Protein AF-A0A0R3PB22-F1 (afdb_monomer_lite)

Sequence (127 aa):
MRIGSSAIPMNHDGHVIKPVSGMDPSSFTEWHSPLLSGYISSPSPTMAAGSRSSMSGCGGGEDESTRKRQVRLLKNREAAKECRRKKKEYVKCLESRVAVLENQNKALIEELKTLKELYCRKEKTDT

Organism: Angiostrongylus costaricensis (NCBI:txid334426)

InterPro domains:
  IPR001630 cAMP response element binding (CREB) protein [PTHR45879] (28-124)
  IPR004827 Basic-leucine zipper domain [PF00170] (65-120)
  IPR004827 Basic-leucine zipper domain [PS00036] (72-86)
  IPR004827 Basic-leucine zipper domain [PS50217] (66-117)
  IPR004827 Basic-leucine zipper domain [SM00338] (62-126)
  IPR046347 Basic-leucine zipper domain superfamily [SSF57959] (68-119)

Structure (mmCIF, N/CA/C/O backbone):
data_AF-A0A0R3PB22-F1
#
_entry.id   AF-A0A0R3PB22-F1
#
loop_
_atom_site.group_PDB
_atom_site.id
_atom_site.type_symbol
_atom_site.label_atom_id
_atom_site.label_alt_id
_atom_site.label_comp_id
_atom_site.label_asym_id
_atom_site.label_entity_id
_atom_site.label_seq_id
_atom_site.pdbx_PDB_ins_code
_atom_site.Cartn_x
_atom_site.Cartn_y
_atom_site.Cartn_z
_atom_site.occupancy
_atom_site.B_iso_or_equiv
_atom_site.auth_seq_id
_atom_site.auth_comp_id
_atom_site.auth_asym_id
_atom_site.auth_atom_id
_atom_site.pdbx_PDB_model_num
ATOM 1 N N . MET A 1 1 ? -28.600 39.632 -33.192 1.00 44.22 1 MET A N 1
ATOM 2 C CA . MET A 1 1 ? -29.032 39.102 -31.880 1.00 44.22 1 MET A CA 1
ATOM 3 C C . MET A 1 1 ? -29.715 37.754 -32.075 1.00 44.22 1 MET A C 1
ATOM 5 O O . MET A 1 1 ? -30.851 37.728 -32.524 1.00 44.22 1 MET A O 1
ATOM 9 N N . ARG A 1 2 ? -29.031 36.646 -31.771 1.00 38.66 2 ARG A N 1
ATOM 10 C CA . ARG A 1 2 ? -29.657 35.389 -31.334 1.00 38.66 2 ARG A CA 1
ATOM 11 C C . ARG A 1 2 ? -28.733 34.780 -30.289 1.00 38.66 2 ARG A C 1
ATOM 13 O O . ARG A 1 2 ? -27.546 34.602 -30.535 1.00 38.66 2 ARG A O 1
ATOM 20 N N . ILE A 1 3 ? -29.288 34.617 -29.100 1.00 45.16 3 ILE A N 1
ATOM 21 C CA . ILE A 1 3 ? -28.619 34.228 -27.866 1.00 45.16 3 ILE A CA 1
ATOM 22 C C . ILE A 1 3 ? -28.460 32.708 -27.943 1.00 45.16 3 ILE A C 1
ATOM 24 O O . ILE A 1 3 ? -29.455 32.003 -28.098 1.00 45.16 3 ILE A O 1
ATOM 28 N N . GLY A 1 4 ? -27.222 32.214 -27.931 1.00 45.78 4 GLY A N 1
ATOM 29 C CA . GLY A 1 4 ? -26.950 30.779 -27.907 1.00 45.78 4 GLY A CA 1
ATOM 30 C C . GLY A 1 4 ? -27.434 30.185 -26.587 1.00 45.78 4 GLY A C 1
ATOM 31 O O . GLY A 1 4 ? -27.028 30.636 -25.519 1.00 45.78 4 GLY A O 1
ATOM 32 N N . SER A 1 5 ? -28.331 29.205 -26.660 1.00 46.69 5 SER A N 1
ATOM 33 C CA . SER A 1 5 ? -28.815 28.447 -25.509 1.00 46.69 5 SER A CA 1
ATOM 34 C C . SER A 1 5 ? -27.647 27.724 -24.830 1.00 46.69 5 SER A C 1
ATOM 36 O O . SER A 1 5 ? -27.030 26.841 -25.422 1.00 46.69 5 SER A O 1
ATOM 38 N N . SER A 1 6 ? -27.334 28.108 -23.591 1.00 54.44 6 SER A N 1
ATOM 39 C CA . SER A 1 6 ? -26.336 27.436 -22.757 1.00 54.44 6 SER A CA 1
ATOM 40 C C . SER A 1 6 ? -26.935 26.134 -22.221 1.00 54.44 6 SER A C 1
ATOM 42 O O . SER A 1 6 ? -27.808 26.162 -21.353 1.00 54.44 6 SER A O 1
ATOM 44 N N . ALA A 1 7 ? -26.530 24.994 -22.781 1.00 58.97 7 ALA A N 1
ATOM 45 C CA . ALA A 1 7 ? -26.920 23.686 -22.267 1.00 58.97 7 ALA A CA 1
ATOM 46 C C . ALA A 1 7 ? -26.150 23.407 -20.967 1.00 58.97 7 ALA A C 1
ATOM 48 O O . ALA A 1 7 ? -24.9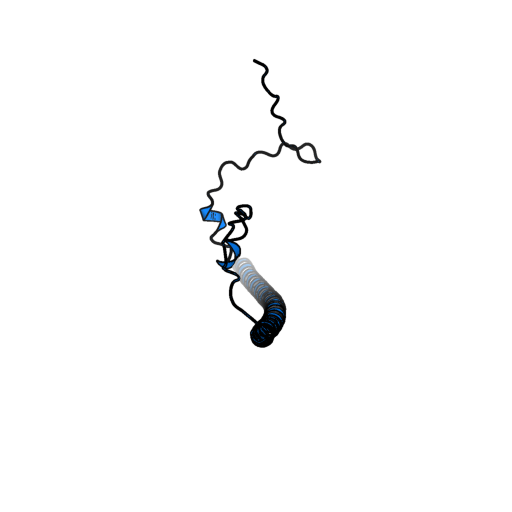21 23.330 -20.966 1.00 58.97 7 ALA A O 1
ATOM 49 N N . ILE A 1 8 ? -26.873 23.283 -19.854 1.00 62.16 8 ILE A N 1
ATOM 50 C CA . ILE A 1 8 ? -26.299 22.949 -18.547 1.00 62.16 8 ILE A CA 1
ATOM 51 C C . ILE A 1 8 ? -25.858 21.475 -18.584 1.00 62.16 8 ILE A C 1
ATOM 53 O O . ILE A 1 8 ? -26.682 20.623 -18.918 1.00 62.16 8 ILE A O 1
ATOM 57 N N . PRO A 1 9 ? -24.599 21.137 -18.253 1.00 58.31 9 PRO A N 1
ATOM 58 C CA . PRO A 1 9 ? -24.155 19.747 -18.231 1.00 58.31 9 PRO A CA 1
ATOM 59 C C . PRO A 1 9 ? -24.877 18.967 -17.117 1.00 58.31 9 PRO A C 1
ATOM 61 O O . PRO A 1 9 ? -24.862 19.359 -15.946 1.00 58.31 9 PRO A O 1
ATOM 64 N N . MET A 1 10 ? -25.524 17.861 -17.489 1.00 64.44 10 MET A N 1
ATOM 65 C CA . MET A 1 10 ? -26.279 16.977 -16.591 1.00 64.44 10 MET A CA 1
ATOM 66 C C . MET A 1 10 ? -25.625 15.593 -16.543 1.00 64.44 10 MET A C 1
ATOM 68 O O . MET A 1 10 ? -25.132 15.102 -17.559 1.00 64.44 10 MET A O 1
ATOM 72 N N . ASN A 1 11 ? -25.627 14.959 -15.370 1.00 63.12 11 ASN A N 1
ATOM 73 C CA . ASN A 1 11 ? -25.238 13.554 -15.237 1.00 63.12 11 ASN A CA 1
ATOM 74 C C . ASN A 1 11 ? -26.310 12.625 -15.830 1.00 63.12 11 ASN A C 1
ATOM 76 O O . ASN A 1 11 ? -27.453 13.025 -16.043 1.00 63.12 11 ASN A O 1
ATOM 80 N N . HIS A 1 12 ? -25.938 11.364 -16.044 1.00 65.50 12 HIS A N 1
ATOM 81 C CA . HIS A 1 12 ? -26.798 10.296 -16.570 1.00 65.50 12 HIS A CA 1
ATOM 82 C C . HIS A 1 12 ? -28.088 10.090 -15.755 1.00 65.50 12 HIS A C 1
ATOM 84 O O . HIS A 1 12 ? -29.112 9.744 -16.332 1.00 65.50 12 HIS A O 1
ATOM 90 N N . ASP A 1 13 ? -28.072 10.419 -14.461 1.00 64.88 13 ASP A N 1
ATOM 91 C CA . ASP A 1 13 ? -29.243 10.359 -13.572 1.00 64.88 13 ASP A CA 1
ATOM 92 C C . ASP A 1 13 ? -30.063 11.667 -13.532 1.00 64.88 13 ASP A C 1
ATOM 94 O O . ASP A 1 13 ? -30.867 11.890 -12.628 1.00 64.88 13 ASP A O 1
ATOM 98 N N . GLY A 1 14 ? -29.840 12.589 -14.476 1.00 58.66 14 GLY A N 1
ATOM 99 C CA . GLY A 1 14 ? -30.599 13.839 -14.589 1.00 58.66 14 GLY A CA 1
ATOM 100 C C . GLY A 1 14 ? -30.250 14.906 -13.544 1.00 58.66 14 GLY A C 1
ATOM 101 O O . GLY A 1 14 ? -30.937 15.921 -13.443 1.00 58.66 14 GLY A O 1
ATOM 102 N N . HIS A 1 15 ? -29.179 14.718 -12.767 1.00 51.56 15 HIS A N 1
ATOM 103 C CA . HIS A 1 15 ? -28.732 15.705 -11.784 1.00 51.56 15 HIS A CA 1
ATOM 104 C C . HIS A 1 15 ? -27.855 16.789 -12.430 1.00 51.56 15 HIS A C 1
ATOM 106 O O . HIS A 1 15 ? -26.880 16.484 -13.124 1.00 51.56 15 HIS A O 1
ATOM 112 N N . VAL A 1 16 ? -28.189 18.059 -12.175 1.00 55.12 16 VAL A N 1
ATOM 113 C CA . VAL A 1 16 ? -27.421 19.227 -12.635 1.00 55.12 16 VAL A CA 1
ATOM 114 C C . VAL A 1 16 ? -26.060 19.250 -11.944 1.00 55.12 16 VAL A C 1
ATOM 116 O O . VAL A 1 16 ? -25.980 19.359 -10.717 1.00 55.12 16 VAL A O 1
ATOM 119 N N . ILE A 1 17 ? -24.983 19.185 -12.728 1.00 58.50 17 ILE A N 1
ATOM 120 C CA . ILE A 1 17 ? -23.623 19.300 -12.203 1.00 58.50 17 ILE A CA 1
ATOM 121 C C . ILE A 1 17 ? -23.356 20.781 -11.944 1.00 58.50 17 ILE A C 1
ATOM 123 O O . ILE A 1 17 ? -23.146 21.560 -12.874 1.00 58.50 17 ILE A O 1
ATOM 127 N N . LYS A 1 18 ? -23.382 21.196 -10.674 1.00 55.59 18 LYS A N 1
ATOM 128 C CA . LYS A 1 18 ? -22.944 22.546 -10.305 1.00 55.59 18 LYS A CA 1
ATOM 129 C C . LYS A 1 18 ? -21.437 22.660 -10.577 1.00 55.59 18 LYS A C 1
ATOM 131 O O . LYS A 1 18 ? -20.693 21.794 -10.111 1.00 55.59 18 LYS A O 1
ATOM 136 N N . PRO A 1 19 ? -20.961 23.696 -11.292 1.00 54.25 19 PRO A N 1
ATOM 137 C CA . PRO A 1 19 ? -19.532 23.949 -11.386 1.00 54.25 19 PRO A CA 1
ATOM 138 C C . PRO A 1 19 ? -19.009 24.219 -9.974 1.00 54.25 19 PRO A C 1
ATOM 140 O O . PRO A 1 19 ? -19.575 25.031 -9.242 1.00 54.25 19 PRO A O 1
ATOM 143 N N . VAL A 1 20 ? -17.951 23.514 -9.575 1.00 59.03 20 VAL A N 1
ATOM 144 C CA . VAL A 1 20 ? -17.269 23.726 -8.294 1.00 59.03 20 VAL A CA 1
ATOM 145 C C . VAL A 1 20 ? -16.496 25.049 -8.347 1.00 59.03 20 VAL A C 1
ATOM 147 O O . VAL A 1 20 ? -15.281 25.099 -8.490 1.00 59.03 20 VAL A O 1
ATOM 150 N N . SER A 1 21 ? -17.211 26.170 -8.307 1.00 55.19 21 SER A N 1
ATOM 151 C CA . SER A 1 21 ? -16.600 27.481 -8.122 1.00 55.19 21 SER A CA 1
ATOM 152 C C . SER A 1 21 ? -16.341 27.679 -6.631 1.00 55.19 21 SER A C 1
ATOM 154 O O . SER A 1 21 ? -17.271 27.989 -5.888 1.00 55.19 21 SER A O 1
ATOM 156 N N . GLY A 1 22 ? -15.092 27.486 -6.199 1.00 55.88 22 GLY A N 1
ATOM 157 C CA . GLY A 1 22 ? -14.654 27.924 -4.869 1.00 55.88 22 GLY A CA 1
ATOM 158 C C . GLY A 1 22 ? -13.830 26.940 -4.041 1.00 55.88 22 GLY A C 1
ATOM 159 O O . GLY A 1 22 ? -13.947 26.974 -2.822 1.00 55.88 22 GLY A O 1
ATOM 160 N N . MET A 1 23 ? -12.999 26.090 -4.651 1.00 52.88 23 MET A N 1
ATOM 161 C CA . MET A 1 23 ? -11.927 25.419 -3.903 1.00 52.88 23 MET A CA 1
ATOM 162 C C . MET A 1 23 ? -10.597 26.110 -4.214 1.00 52.88 23 MET A C 1
ATOM 164 O O . MET A 1 23 ? -10.176 26.149 -5.370 1.00 52.88 23 MET A O 1
ATOM 168 N N . ASP A 1 24 ? -9.962 26.675 -3.188 1.00 53.22 24 ASP A N 1
ATOM 169 C CA . ASP A 1 24 ? -8.609 27.219 -3.282 1.00 53.22 24 ASP A CA 1
ATOM 170 C C . ASP A 1 24 ? -7.626 26.077 -3.631 1.00 53.22 24 ASP A C 1
ATOM 172 O O . ASP A 1 24 ? -7.603 25.055 -2.931 1.00 53.22 24 ASP A O 1
ATOM 176 N N . PRO A 1 25 ? -6.829 26.195 -4.712 1.00 55.44 25 PRO A N 1
ATOM 177 C CA . PRO A 1 25 ? -5.943 25.124 -5.165 1.00 55.44 25 PRO A CA 1
ATOM 178 C C . PRO A 1 25 ? -4.809 24.797 -4.178 1.00 55.44 25 PRO A C 1
ATOM 180 O O . PRO A 1 25 ? -4.172 23.758 -4.331 1.00 55.44 25 PRO A O 1
ATOM 183 N N . SER A 1 26 ? -4.576 25.616 -3.148 1.00 55.84 26 SER A N 1
ATOM 184 C CA . SER A 1 26 ? -3.577 25.373 -2.104 1.00 55.84 26 SER A CA 1
ATOM 185 C C . SER A 1 26 ? -3.973 24.211 -1.185 1.00 55.84 26 SER A C 1
ATOM 187 O O . SER A 1 26 ? -3.145 23.346 -0.897 1.00 55.84 26 SER A O 1
ATOM 189 N N . SER A 1 27 ? -5.256 24.089 -0.815 1.00 50.91 27 SER A N 1
ATOM 190 C CA . SER A 1 27 ? -5.720 23.035 0.109 1.00 50.91 27 SER A CA 1
ATOM 191 C C . SER A 1 27 ? -5.604 21.621 -0.479 1.00 50.91 27 SER A C 1
ATOM 193 O O . SER A 1 27 ? -5.457 20.647 0.258 1.00 50.91 27 SER A O 1
ATOM 195 N N . PHE A 1 28 ? -5.605 21.493 -1.809 1.00 45.41 28 PHE A N 1
ATOM 196 C CA . PHE A 1 28 ? -5.460 20.198 -2.479 1.00 45.41 28 PHE A CA 1
ATOM 197 C C . PHE A 1 28 ? -4.008 19.683 -2.488 1.00 45.41 28 PHE A C 1
ATOM 199 O O . PHE A 1 28 ? -3.767 18.486 -2.645 1.00 45.41 28 PHE A O 1
ATOM 206 N N . THR A 1 29 ? -3.024 20.568 -2.306 1.00 54.78 29 THR A N 1
ATOM 207 C CA . THR A 1 29 ? -1.601 20.222 -2.468 1.00 54.78 29 THR A CA 1
ATOM 208 C C . THR A 1 29 ? -0.944 19.629 -1.224 1.00 54.78 29 THR A C 1
ATOM 210 O O . THR A 1 29 ? 0.112 19.014 -1.339 1.00 54.78 29 THR A O 1
ATOM 213 N N . GLU A 1 30 ? -1.571 19.736 -0.052 1.00 44.47 30 GLU A N 1
ATOM 214 C CA . GLU A 1 30 ? -0.955 19.331 1.219 1.00 44.47 30 GLU A CA 1
ATOM 215 C C . GLU A 1 30 ? -0.839 17.805 1.384 1.00 44.47 30 GLU A C 1
ATOM 217 O O . GLU A 1 30 ? 0.097 17.307 2.008 1.00 44.47 30 GLU A O 1
ATOM 222 N N . TRP A 1 31 ? -1.734 17.038 0.753 1.00 49.41 31 TRP A N 1
ATOM 223 C CA . TRP A 1 31 ? -1.769 15.574 0.884 1.00 49.41 31 TRP A CA 1
ATOM 224 C C . TRP A 1 31 ? -1.138 14.811 -0.285 1.00 49.41 31 TRP A C 1
ATOM 226 O O . TRP A 1 31 ? -0.962 13.594 -0.206 1.00 49.41 31 TRP A O 1
ATOM 236 N N . HIS A 1 32 ? -0.789 15.488 -1.381 1.00 45.28 32 HIS A N 1
ATOM 237 C CA . HIS A 1 32 ? -0.244 14.845 -2.575 1.00 45.28 32 HIS A CA 1
ATOM 238 C C . HIS A 1 32 ? 1.262 15.103 -2.664 1.00 45.28 32 HIS A C 1
ATOM 240 O O . HIS A 1 32 ? 1.719 16.234 -2.781 1.00 45.28 32 HIS A O 1
ATOM 246 N N . SER A 1 33 ? 2.050 14.025 -2.603 1.00 44.41 33 SER A N 1
ATOM 247 C CA . SER A 1 33 ? 3.514 14.077 -2.649 1.00 44.41 33 SER A CA 1
ATOM 248 C C . SER A 1 33 ? 4.047 14.914 -3.832 1.00 44.41 33 SER A C 1
ATOM 250 O O . SER A 1 33 ? 3.427 14.908 -4.901 1.00 44.41 33 SER A O 1
ATOM 252 N N . PRO A 1 34 ? 5.247 15.530 -3.724 1.00 56.34 34 PRO A N 1
ATOM 253 C CA . PRO A 1 34 ? 5.769 16.505 -4.700 1.00 56.34 34 PRO A CA 1
ATOM 254 C C . PRO A 1 34 ? 5.896 15.997 -6.145 1.00 56.34 34 PRO A C 1
ATOM 256 O O . PRO A 1 34 ? 6.069 16.776 -7.076 1.00 56.34 34 PRO A O 1
ATOM 259 N N . LEU A 1 35 ? 5.809 14.682 -6.348 1.00 55.44 35 LEU A N 1
ATOM 260 C CA . LEU A 1 35 ? 5.920 14.032 -7.650 1.00 55.44 35 LEU A CA 1
ATOM 261 C C . LEU A 1 35 ? 4.639 14.107 -8.497 1.00 55.44 35 LEU A C 1
ATOM 263 O O . LEU A 1 35 ? 4.708 13.817 -9.688 1.00 55.44 35 LEU A O 1
ATOM 267 N N . LEU A 1 36 ? 3.489 14.486 -7.922 1.00 53.66 36 LEU A N 1
ATOM 268 C CA . LEU A 1 36 ? 2.205 14.525 -8.641 1.00 53.66 36 LEU A CA 1
ATOM 269 C C . LEU A 1 36 ? 1.748 15.944 -9.031 1.00 53.66 36 LEU A C 1
ATOM 271 O O . LEU A 1 36 ? 0.724 16.097 -9.692 1.00 53.66 36 LEU A O 1
ATOM 275 N N . SER A 1 37 ? 2.531 16.979 -8.706 1.00 51.97 37 SER A N 1
ATOM 276 C CA . SER A 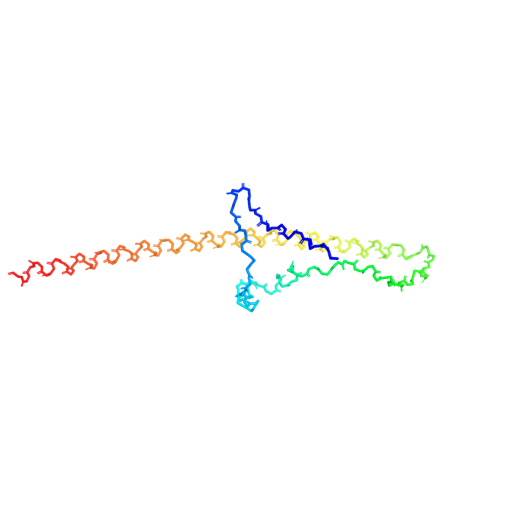1 37 ? 2.241 18.369 -9.104 1.00 51.97 37 SER A CA 1
ATOM 277 C C . SER A 1 37 ? 2.284 18.578 -10.633 1.00 51.97 37 SER A C 1
ATOM 279 O O . SER A 1 37 ? 1.650 19.478 -11.173 1.00 51.97 37 SER A O 1
ATOM 281 N N . GLY A 1 38 ? 2.955 17.689 -11.375 1.00 50.16 38 GLY A N 1
ATOM 282 C CA . GLY A 1 38 ? 3.068 17.776 -12.836 1.00 50.16 38 GLY A CA 1
ATOM 283 C C . GLY A 1 38 ? 1.911 17.176 -13.646 1.00 50.16 38 GLY A C 1
ATOM 284 O O . GLY A 1 38 ? 1.966 17.240 -14.869 1.00 50.16 38 GLY A O 1
ATOM 285 N N . TYR A 1 39 ? 0.899 16.560 -13.020 1.00 58.12 39 TYR A N 1
ATOM 286 C CA . TYR A 1 39 ? -0.131 15.807 -13.762 1.00 58.12 39 TYR A CA 1
ATOM 287 C C . TYR A 1 39 ? -1.463 16.553 -13.954 1.00 58.12 39 TYR A C 1
ATOM 289 O O . TYR A 1 39 ? -2.288 16.116 -14.751 1.00 58.12 39 TYR A O 1
ATOM 297 N N . ILE A 1 40 ? -1.692 17.680 -13.268 1.00 57.56 40 ILE A N 1
ATOM 298 C CA . ILE A 1 40 ? -3.003 18.367 -13.296 1.00 57.56 40 ILE A CA 1
ATOM 299 C C . ILE A 1 40 ? -3.055 19.540 -14.290 1.00 57.56 40 ILE A C 1
ATOM 301 O O . ILE A 1 40 ? -4.135 19.985 -14.662 1.00 57.56 40 ILE A O 1
ATOM 305 N N . SER A 1 41 ? -1.922 19.951 -14.854 1.00 54.94 41 SER A N 1
ATOM 306 C CA . SER A 1 41 ? -1.897 20.936 -15.938 1.00 54.94 41 SER A CA 1
ATOM 307 C C . SER A 1 41 ? -1.126 20.358 -17.115 1.00 54.94 41 SER A C 1
ATOM 309 O O . SER A 1 41 ? 0.097 20.422 -17.146 1.00 54.94 41 SER A O 1
ATOM 311 N N . SER A 1 42 ? -1.832 19.770 -18.083 1.00 49.81 42 SER A N 1
ATOM 312 C CA . SER A 1 42 ? -1.262 19.508 -19.408 1.00 49.81 42 SER A CA 1
ATOM 313 C C . SER A 1 42 ? -1.317 20.792 -20.239 1.00 49.81 42 SER A C 1
ATOM 315 O O . SER A 1 42 ? -2.403 21.149 -20.698 1.00 49.81 42 SER A O 1
ATOM 317 N N . PRO A 1 43 ? -0.196 21.485 -20.505 1.00 52.78 43 PRO A N 1
ATOM 318 C CA . PRO A 1 43 ? -0.073 22.220 -21.746 1.00 52.78 43 PRO A CA 1
ATOM 319 C C . PRO A 1 43 ? 0.148 21.183 -22.855 1.00 52.78 43 PRO A C 1
ATOM 321 O O . PRO A 1 43 ? 1.020 20.318 -22.751 1.00 52.78 43 PRO A O 1
ATOM 324 N N . SER A 1 44 ? -0.667 21.239 -23.907 1.00 43.34 44 SER A N 1
ATOM 325 C CA . SER A 1 44 ? -0.452 20.477 -25.140 1.00 43.34 44 SER A CA 1
ATOM 326 C C . SER A 1 44 ? 1.018 20.553 -25.578 1.00 43.34 44 SER A C 1
ATOM 328 O O . SER A 1 44 ? 1.637 21.608 -25.410 1.00 43.34 44 SER A O 1
ATOM 330 N N . PRO A 1 45 ? 1.600 19.491 -26.168 1.00 48.06 45 PRO A N 1
ATOM 331 C CA . PRO A 1 45 ? 2.954 19.562 -26.684 1.00 48.06 45 PRO A CA 1
ATOM 332 C C . PRO A 1 45 ? 2.947 20.492 -27.899 1.00 48.06 45 PRO A C 1
ATOM 334 O O . PRO A 1 45 ? 2.672 20.078 -29.023 1.00 48.06 45 PRO A O 1
ATOM 337 N N . THR A 1 46 ? 3.240 21.771 -27.679 1.00 55.34 46 THR A N 1
ATOM 338 C CA . THR A 1 46 ? 3.689 22.651 -28.750 1.00 55.34 46 THR A CA 1
ATOM 339 C C . THR A 1 46 ? 4.951 22.009 -29.303 1.00 55.34 46 THR A C 1
ATOM 341 O O . THR A 1 46 ? 5.949 21.868 -28.593 1.00 55.34 46 THR A O 1
ATOM 344 N N . MET A 1 47 ? 4.890 21.569 -30.557 1.00 52.75 47 MET A N 1
ATOM 345 C CA . MET A 1 47 ? 6.039 21.107 -31.323 1.00 52.75 47 MET A CA 1
ATOM 346 C C . MET A 1 47 ? 6.989 22.298 -31.490 1.00 52.75 47 MET A C 1
ATOM 348 O O . MET A 1 47 ? 6.968 22.993 -32.501 1.00 52.75 47 MET A O 1
ATOM 352 N N . ALA A 1 48 ? 7.800 22.580 -30.471 1.00 51.16 48 ALA A N 1
ATOM 353 C CA . ALA A 1 48 ? 8.952 23.440 -30.620 1.00 51.16 48 ALA A CA 1
ATOM 354 C C . ALA A 1 48 ? 9.905 22.688 -31.546 1.00 51.16 48 ALA A C 1
ATOM 356 O O . ALA A 1 48 ? 10.557 21.721 -31.141 1.00 51.16 48 ALA A O 1
ATOM 357 N N . ALA A 1 49 ? 9.929 23.106 -32.810 1.00 54.91 49 ALA A N 1
ATOM 358 C CA . ALA A 1 49 ? 10.968 22.782 -33.767 1.00 54.91 49 ALA A CA 1
ATOM 359 C C . ALA A 1 49 ? 12.305 23.308 -33.221 1.00 54.91 49 ALA A C 1
ATOM 361 O O . ALA A 1 49 ? 12.800 24.365 -33.597 1.00 54.91 49 ALA A O 1
ATOM 362 N N . GLY A 1 50 ? 12.871 22.578 -32.265 1.00 43.94 50 GLY A N 1
ATOM 363 C CA . GLY A 1 50 ? 14.258 22.706 -31.883 1.00 43.94 50 GLY A CA 1
ATOM 364 C C . GLY A 1 50 ? 15.064 22.050 -32.984 1.00 43.94 50 GLY A C 1
ATOM 365 O O . GLY A 1 50 ? 15.189 20.826 -33.004 1.00 43.94 50 GLY A O 1
ATOM 366 N N . SER A 1 51 ? 15.590 22.864 -33.897 1.00 54.41 51 SER A N 1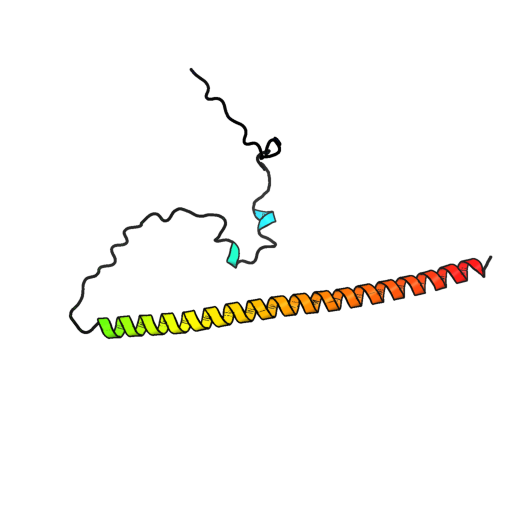
ATOM 367 C CA . SER A 1 51 ? 16.702 22.498 -34.766 1.00 54.41 51 SER A CA 1
ATOM 368 C C . SER A 1 51 ? 17.836 21.948 -33.905 1.00 54.41 51 SER A C 1
ATOM 370 O O . SER A 1 51 ? 18.689 22.678 -33.409 1.00 54.41 51 SER A O 1
ATOM 372 N N . ARG A 1 52 ? 17.835 20.634 -33.689 1.00 53.66 52 ARG A N 1
ATOM 373 C CA . ARG A 1 52 ? 19.021 19.905 -33.269 1.00 53.66 52 ARG A CA 1
ATOM 374 C C . ARG A 1 52 ? 19.719 19.563 -34.560 1.00 53.66 52 ARG A C 1
ATOM 376 O O . ARG A 1 52 ? 19.288 18.661 -35.271 1.00 53.66 52 ARG A O 1
ATOM 383 N N . SER A 1 53 ? 20.737 20.351 -34.868 1.00 48.97 53 SER A N 1
ATOM 384 C CA . SER A 1 53 ? 21.693 20.125 -35.937 1.00 48.97 53 SER A CA 1
ATOM 385 C C . SER A 1 53 ? 22.091 18.648 -35.973 1.00 48.97 53 SER A C 1
ATOM 387 O O . SER A 1 53 ? 22.942 18.195 -35.214 1.00 48.97 53 SER A O 1
ATOM 389 N N . SER A 1 54 ? 21.438 17.885 -36.845 1.00 53.50 54 SER A N 1
ATOM 390 C CA . SER A 1 54 ? 21.883 16.575 -37.300 1.00 53.50 54 SER A CA 1
ATOM 391 C C . SER A 1 54 ? 22.856 16.828 -38.445 1.00 53.50 54 SER A C 1
ATOM 393 O O . SER A 1 54 ? 22.548 16.581 -39.608 1.00 53.50 54 SER A O 1
ATOM 395 N N . MET A 1 55 ? 24.013 17.401 -38.126 1.00 61.84 55 MET A N 1
ATOM 396 C CA . MET A 1 55 ? 25.136 17.456 -39.051 1.00 61.84 55 MET A CA 1
ATOM 397 C C . MET A 1 55 ? 26.382 16.951 -38.329 1.00 61.84 55 MET A C 1
ATOM 399 O O . MET A 1 55 ? 26.697 17.432 -37.243 1.00 61.84 55 MET A O 1
ATOM 403 N N . SER A 1 56 ? 27.071 16.010 -38.985 1.00 49.00 56 SER A N 1
ATOM 404 C CA . SER A 1 56 ? 28.253 15.240 -38.558 1.00 49.00 56 SER A CA 1
ATOM 405 C C . SER A 1 56 ? 27.916 13.888 -37.906 1.00 49.00 56 SER A C 1
ATOM 407 O O . SER A 1 56 ? 27.277 13.837 -36.865 1.00 49.00 56 SER A O 1
ATOM 409 N N . GLY A 1 57 ? 28.292 12.731 -38.449 1.00 42.19 57 GLY A N 1
ATOM 410 C CA . GLY A 1 57 ? 29.139 12.441 -39.600 1.00 42.19 57 GLY A CA 1
ATOM 411 C C . GLY A 1 57 ? 29.325 10.921 -39.742 1.00 42.19 57 GLY A C 1
ATOM 412 O O . GLY A 1 57 ? 29.124 10.173 -38.788 1.00 42.19 57 GLY A O 1
ATOM 413 N N . CYS A 1 58 ? 29.642 10.502 -40.967 1.00 39.97 58 CYS A N 1
ATOM 414 C CA . CYS A 1 58 ? 30.258 9.239 -41.391 1.00 39.97 58 CYS A CA 1
ATOM 415 C C . CYS A 1 58 ? 30.463 8.111 -40.343 1.00 39.97 58 CYS A C 1
ATOM 417 O O . CYS A 1 58 ? 31.312 8.199 -39.464 1.00 39.97 58 CYS A O 1
ATOM 419 N N . GLY A 1 59 ? 29.759 6.986 -40.527 1.00 51.59 59 GLY A N 1
ATOM 420 C CA . GLY A 1 59 ? 30.280 5.605 -40.430 1.00 51.59 59 GLY A CA 1
ATOM 421 C C . GLY A 1 59 ? 30.872 5.050 -39.121 1.00 51.59 59 GLY A C 1
ATOM 422 O O . GLY A 1 59 ? 31.118 3.852 -39.066 1.00 51.59 59 GLY A O 1
ATOM 423 N N . GLY A 1 60 ? 31.096 5.851 -38.074 1.00 52.06 60 GLY A N 1
ATOM 424 C CA . GLY A 1 60 ? 31.711 5.408 -36.807 1.00 52.06 60 GLY A CA 1
ATOM 425 C C . GLY A 1 60 ? 30.978 5.852 -35.534 1.00 52.06 60 GLY A C 1
ATOM 426 O O . GLY A 1 60 ? 31.261 5.347 -34.451 1.00 52.06 60 GLY A O 1
ATOM 427 N N . GLY A 1 61 ? 30.010 6.770 -35.641 1.00 59.56 61 GLY A N 1
ATOM 428 C CA . GLY A 1 61 ? 29.207 7.263 -34.508 1.00 59.56 61 GLY A CA 1
ATOM 429 C C . GLY A 1 61 ? 27.986 6.402 -34.157 1.00 59.56 61 GLY A C 1
ATOM 430 O O . GLY A 1 61 ? 27.366 6.603 -33.109 1.00 59.56 61 GLY A O 1
ATOM 431 N N . GLU A 1 62 ? 27.631 5.442 -35.013 1.00 63.31 62 GLU A N 1
ATOM 432 C CA . GLU A 1 62 ? 26.473 4.568 -34.811 1.00 63.31 62 GLU A CA 1
ATOM 433 C C . GLU A 1 62 ? 26.688 3.605 -33.638 1.00 63.31 62 GLU A C 1
ATOM 435 O O . GLU A 1 62 ? 25.794 3.484 -32.804 1.00 63.31 62 GLU A O 1
ATOM 440 N N . ASP A 1 63 ? 27.879 3.010 -33.498 1.00 76.06 63 ASP A N 1
ATOM 441 C CA . ASP A 1 63 ? 28.178 2.053 -32.420 1.00 76.06 63 ASP A CA 1
ATOM 442 C C . ASP A 1 63 ? 28.210 2.712 -31.027 1.00 76.06 63 ASP A C 1
ATOM 444 O O . ASP A 1 63 ? 27.680 2.197 -30.041 1.00 76.06 63 ASP A O 1
ATOM 448 N N . GLU A 1 64 ? 28.737 3.932 -30.927 1.00 83.25 64 GLU A N 1
ATOM 449 C CA . GLU A 1 64 ? 28.728 4.668 -29.659 1.00 83.25 64 GLU A CA 1
ATOM 450 C 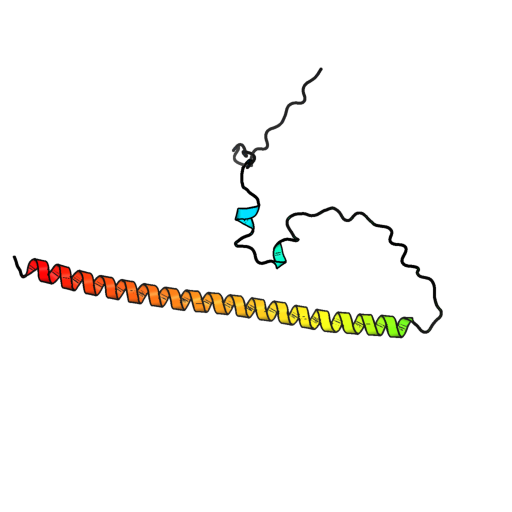C . GLU A 1 64 ? 27.307 5.150 -29.294 1.00 83.25 64 GLU A C 1
ATOM 452 O O . GLU A 1 64 ? 26.914 5.186 -28.121 1.00 83.25 64 GLU A O 1
ATOM 457 N N . SER A 1 65 ? 26.481 5.472 -30.297 1.00 89.00 65 SER A N 1
ATOM 458 C CA . SER A 1 65 ? 25.066 5.811 -30.105 1.00 89.00 65 SER A CA 1
ATOM 459 C C . SER A 1 65 ? 24.234 4.597 -29.675 1.00 89.00 65 SER A C 1
ATOM 461 O O . SER A 1 65 ? 23.430 4.689 -28.733 1.00 89.00 65 SER A O 1
ATOM 463 N N . THR A 1 66 ? 24.448 3.436 -30.301 1.00 93.06 66 THR A N 1
ATOM 464 C CA . THR A 1 66 ? 23.776 2.182 -29.939 1.00 93.06 66 THR A CA 1
ATOM 465 C C . THR A 1 66 ? 24.207 1.720 -28.550 1.00 93.06 66 THR A C 1
ATOM 467 O O . THR A 1 66 ? 23.334 1.391 -27.744 1.00 93.06 66 THR A O 1
ATOM 470 N N . ARG A 1 67 ? 25.497 1.806 -28.197 1.00 93.69 67 ARG A N 1
ATOM 471 C CA . ARG A 1 67 ? 26.003 1.515 -26.846 1.00 93.69 67 ARG A CA 1
ATOM 472 C C . ARG A 1 67 ? 25.340 2.397 -25.789 1.00 93.69 67 ARG A C 1
ATOM 474 O O . ARG A 1 67 ? 24.795 1.889 -24.805 1.00 93.69 67 ARG A O 1
ATOM 481 N N . LYS A 1 68 ? 25.278 3.716 -26.007 1.00 94.88 68 LYS A N 1
ATOM 482 C CA . LYS A 1 68 ? 24.568 4.643 -25.102 1.00 94.88 68 LYS A CA 1
ATOM 483 C C . LYS A 1 68 ? 23.084 4.300 -24.974 1.00 94.88 68 LYS A C 1
ATOM 485 O O . LYS A 1 68 ? 22.523 4.387 -23.879 1.00 94.88 68 LYS A O 1
ATOM 490 N N . ARG A 1 69 ? 22.428 3.893 -26.067 1.00 95.56 69 ARG A N 1
ATOM 491 C CA . ARG A 1 69 ? 21.032 3.429 -26.037 1.00 95.56 69 ARG A CA 1
ATOM 492 C C . ARG A 1 69 ? 20.882 2.151 -25.211 1.00 95.56 69 ARG A C 1
ATOM 494 O O . ARG A 1 69 ? 19.967 2.091 -24.394 1.00 95.56 69 ARG A O 1
ATOM 501 N N . GLN A 1 70 ? 21.772 1.176 -25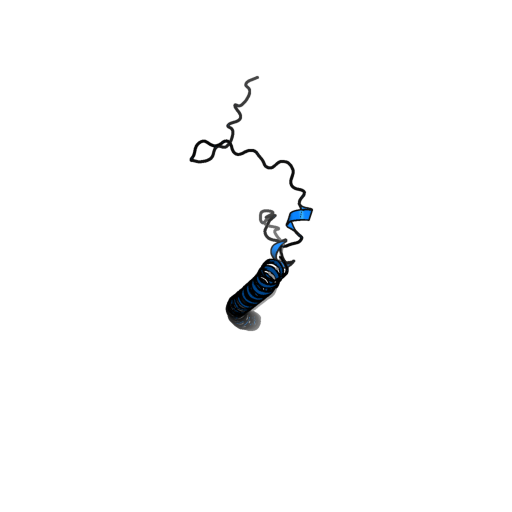.369 1.00 95.62 70 GLN A N 1
ATOM 502 C CA . GLN A 1 70 ? 21.751 -0.066 -24.592 1.00 95.62 70 GLN A CA 1
ATOM 503 C C . GLN A 1 70 ? 21.898 0.209 -23.091 1.00 95.62 70 GLN A C 1
ATOM 505 O O . GLN A 1 70 ? 21.079 -0.266 -22.307 1.00 95.62 70 GLN A O 1
ATOM 510 N N . VAL A 1 71 ? 22.846 1.062 -22.686 1.00 97.06 71 VAL A N 1
ATOM 511 C CA . VAL A 1 71 ? 23.011 1.454 -21.273 1.00 97.06 71 VAL A CA 1
ATOM 512 C C . VAL A 1 71 ? 21.739 2.101 -20.718 1.00 97.06 71 VAL A C 1
ATOM 514 O O . VAL A 1 71 ? 21.312 1.769 -19.612 1.00 97.06 71 VAL A O 1
ATOM 517 N N . ARG A 1 72 ? 21.087 2.994 -21.479 1.00 97.88 72 ARG A N 1
ATOM 518 C CA . ARG A 1 72 ? 19.808 3.600 -21.063 1.00 97.88 72 ARG A CA 1
ATOM 519 C C . ARG A 1 72 ? 18.712 2.554 -20.869 1.00 97.88 72 ARG A C 1
ATOM 521 O O . ARG A 1 72 ? 17.973 2.633 -19.892 1.00 97.88 72 ARG A O 1
ATOM 528 N N . LEU A 1 73 ? 18.618 1.578 -21.770 1.00 98.06 73 LEU A N 1
ATOM 529 C CA . LEU A 1 73 ? 17.633 0.501 -21.674 1.00 98.06 73 LEU A CA 1
ATOM 530 C C . LEU A 1 73 ? 17.888 -0.398 -20.457 1.00 98.06 73 LEU A C 1
ATOM 532 O O . LEU A 1 73 ? 16.938 -0.738 -19.756 1.00 98.06 73 LEU A O 1
ATOM 536 N N . LEU A 1 74 ? 19.149 -0.728 -20.159 1.00 97.62 74 LEU A N 1
ATOM 537 C CA . LEU A 1 74 ? 19.515 -1.503 -18.969 1.00 97.62 74 LEU A CA 1
ATOM 538 C C . LEU A 1 74 ? 19.148 -0.756 -17.680 1.00 97.62 74 LEU A C 1
ATOM 540 O O . LEU A 1 74 ? 18.423 -1.302 -16.849 1.00 97.62 74 LEU A O 1
ATOM 544 N N . LYS A 1 75 ? 19.530 0.522 -17.566 1.00 98.50 75 LYS A N 1
ATOM 545 C CA . LYS A 1 75 ? 19.174 1.361 -16.409 1.00 98.50 75 LYS A CA 1
ATOM 546 C C . LYS A 1 75 ? 17.661 1.524 -16.250 1.00 98.50 75 LYS A C 1
ATOM 548 O O . LYS A 1 75 ? 17.144 1.443 -15.141 1.00 98.50 75 LYS A O 1
ATOM 553 N N . ASN A 1 76 ? 16.922 1.721 -17.345 1.00 98.19 76 ASN A N 1
ATOM 554 C CA . ASN A 1 76 ? 15.462 1.819 -17.293 1.00 98.19 76 ASN A CA 1
ATOM 555 C C . ASN A 1 76 ? 14.814 0.490 -16.872 1.00 98.19 76 ASN A C 1
ATOM 557 O O . ASN A 1 76 ? 13.880 0.483 -16.071 1.00 98.19 76 ASN A O 1
ATOM 561 N N . ARG A 1 77 ? 15.349 -0.642 -17.346 1.00 98.38 77 ARG A N 1
ATOM 562 C CA . ARG A 1 77 ? 14.905 -1.979 -16.936 1.00 98.38 77 ARG A CA 1
ATOM 563 C C . ARG A 1 77 ? 15.086 -2.187 -15.435 1.00 98.38 77 ARG A C 1
ATOM 565 O O . ARG A 1 77 ? 14.175 -2.703 -14.785 1.00 98.38 77 ARG A O 1
ATOM 572 N N . GLU A 1 78 ? 16.232 -1.795 -14.891 1.00 98.56 78 GLU A N 1
ATOM 573 C CA . GLU A 1 78 ? 16.515 -1.854 -13.454 1.00 98.56 78 GLU A CA 1
ATOM 574 C C . GLU A 1 78 ? 15.587 -0.931 -12.662 1.00 98.56 78 GLU A C 1
ATOM 576 O O . GLU A 1 78 ? 14.920 -1.391 -11.737 1.00 98.56 78 GLU A O 1
ATOM 581 N N . ALA A 1 79 ? 15.431 0.324 -13.090 1.00 98.31 79 ALA A N 1
ATOM 582 C CA . ALA A 1 79 ? 14.522 1.277 -12.458 1.00 98.31 79 ALA A CA 1
ATOM 583 C C . ALA A 1 79 ? 13.067 0.775 -12.435 1.00 98.31 79 ALA A C 1
ATOM 585 O O . ALA A 1 79 ? 12.381 0.897 -11.422 1.00 98.31 79 ALA A O 1
ATOM 586 N N . ALA A 1 80 ? 12.590 0.151 -13.516 1.00 98.56 80 ALA A N 1
ATOM 587 C CA . ALA A 1 80 ? 11.241 -0.406 -13.578 1.00 98.56 80 ALA A CA 1
ATOM 588 C C . ALA A 1 80 ? 11.059 -1.615 -12.645 1.00 98.56 80 ALA A C 1
ATOM 590 O O . ALA A 1 80 ? 9.998 -1.780 -12.038 1.00 98.56 80 ALA A O 1
ATOM 591 N N . LYS A 1 81 ? 12.075 -2.482 -12.521 1.00 98.75 81 LYS A N 1
ATOM 592 C CA . LYS A 1 81 ? 12.065 -3.581 -11.538 1.00 98.75 81 LYS A CA 1
ATOM 593 C C . LYS A 1 81 ? 12.005 -3.029 -10.115 1.00 98.75 81 LYS A C 1
ATOM 595 O O . LYS A 1 81 ? 11.160 -3.460 -9.337 1.00 98.75 81 LYS A O 1
ATOM 600 N N . GLU A 1 82 ? 12.840 -2.043 -9.821 1.00 98.75 82 GLU A N 1
ATOM 601 C CA . GLU A 1 82 ? 12.939 -1.421 -8.506 1.00 98.75 82 GLU A CA 1
ATOM 602 C C . GLU A 1 82 ? 11.662 -0.665 -8.114 1.00 98.75 82 GLU A C 1
ATOM 604 O O . GLU A 1 82 ? 11.162 -0.818 -7.002 1.00 98.75 82 GLU A O 1
ATOM 609 N N . CYS A 1 83 ? 11.064 0.078 -9.049 1.00 98.69 83 CYS A N 1
ATOM 610 C CA . CYS A 1 83 ? 9.782 0.755 -8.849 1.00 98.69 83 CYS A CA 1
ATOM 611 C C . CYS A 1 83 ? 8.670 -0.243 -8.483 1.00 98.69 83 CYS A C 1
ATOM 613 O O . CYS A 1 83 ? 7.945 -0.052 -7.504 1.00 98.69 83 CYS A O 1
ATOM 615 N N . ARG A 1 84 ? 8.581 -1.368 -9.208 1.00 98.75 84 ARG A N 1
ATOM 616 C CA . ARG A 1 84 ? 7.627 -2.444 -8.893 1.00 98.75 84 ARG A CA 1
ATOM 617 C C . ARG A 1 84 ? 7.900 -3.085 -7.531 1.00 98.75 84 ARG A C 1
ATOM 619 O O . ARG A 1 84 ? 6.950 -3.340 -6.792 1.00 98.75 84 ARG A O 1
ATOM 626 N N . ARG A 1 85 ? 9.171 -3.322 -7.186 1.00 98.81 85 ARG A N 1
ATOM 627 C CA . ARG A 1 85 ? 9.581 -3.883 -5.888 1.00 98.81 85 ARG A CA 1
ATOM 628 C C . ARG A 1 85 ? 9.151 -2.975 -4.736 1.00 98.81 85 ARG A C 1
ATOM 630 O O . ARG A 1 85 ? 8.426 -3.430 -3.856 1.00 98.81 85 ARG A O 1
ATOM 637 N N . LYS A 1 86 ? 9.495 -1.684 -4.802 1.00 98.81 86 LYS A N 1
ATOM 638 C CA . LYS A 1 86 ? 9.105 -0.679 -3.801 1.00 98.81 86 LYS A CA 1
ATOM 639 C C . LYS A 1 86 ? 7.594 -0.579 -3.641 1.00 98.81 86 LYS A C 1
ATOM 641 O O . LYS A 1 86 ? 7.110 -0.546 -2.517 1.00 98.81 86 LYS A O 1
ATOM 646 N N . LYS A 1 87 ? 6.833 -0.593 -4.742 1.00 98.75 87 LYS A N 1
ATOM 647 C CA . LYS A 1 87 ? 5.364 -0.584 -4.670 1.00 98.75 87 LYS A CA 1
ATOM 648 C C . LYS A 1 87 ? 4.827 -1.814 -3.934 1.00 98.75 87 LYS A C 1
ATOM 650 O O . LYS A 1 87 ? 3.960 -1.674 -3.079 1.00 98.75 87 LYS A O 1
ATOM 655 N N . LYS A 1 88 ? 5.358 -3.006 -4.229 1.00 98.75 88 LYS A N 1
ATOM 656 C CA . LYS A 1 88 ? 4.964 -4.249 -3.546 1.00 98.75 88 LYS A CA 1
ATOM 657 C C . LYS A 1 88 ? 5.280 -4.199 -2.048 1.00 98.75 88 LYS A C 1
ATOM 659 O O . LYS A 1 88 ? 4.470 -4.638 -1.243 1.00 98.75 88 LYS A O 1
ATOM 664 N N . GLU A 1 89 ? 6.437 -3.668 -1.673 1.00 98.75 89 GLU A N 1
ATOM 665 C CA . GLU A 1 89 ? 6.834 -3.515 -0.267 1.00 98.75 89 GLU A CA 1
ATOM 666 C C . GLU A 1 89 ? 6.020 -2.458 0.470 1.00 98.75 89 GLU A C 1
ATOM 668 O O . GLU A 1 89 ? 5.633 -2.683 1.612 1.00 98.75 89 GLU A O 1
ATOM 673 N N . TYR A 1 90 ? 5.707 -1.341 -0.184 1.00 98.75 90 TYR A N 1
ATOM 674 C CA . TYR A 1 90 ? 4.863 -0.301 0.390 1.00 98.75 90 TYR A CA 1
ATOM 675 C C . TYR A 1 90 ? 3.468 -0.836 0.723 1.00 98.75 90 TYR A C 1
ATOM 677 O O . TYR A 1 90 ? 2.999 -0.642 1.839 1.00 98.75 90 TYR A O 1
ATOM 685 N N . VAL A 1 91 ? 2.856 -1.590 -0.199 1.00 98.75 91 VAL A N 1
ATOM 686 C CA . VAL A 1 91 ? 1.566 -2.256 0.047 1.00 98.75 91 VAL A CA 1
ATOM 687 C C . VAL A 1 91 ? 1.657 -3.194 1.253 1.00 98.75 91 VAL A C 1
ATOM 689 O O . VAL A 1 91 ? 0.864 -3.058 2.176 1.00 98.75 91 VAL A O 1
ATOM 692 N N . LYS A 1 92 ? 2.680 -4.056 1.320 1.00 98.75 92 LYS A N 1
ATOM 693 C CA . LYS A 1 92 ? 2.886 -4.954 2.473 1.00 98.75 92 LYS A CA 1
ATOM 694 C C . LYS A 1 92 ? 3.067 -4.208 3.795 1.00 98.75 92 LYS A C 1
ATOM 696 O O . LYS A 1 92 ? 2.581 -4.645 4.833 1.00 98.75 92 LYS A O 1
ATOM 701 N N . CYS A 1 93 ? 3.801 -3.098 3.778 1.00 98.44 93 CYS A N 1
ATOM 702 C CA . CYS A 1 93 ? 4.011 -2.276 4.964 1.00 98.44 93 CYS A CA 1
ATOM 703 C C . CYS A 1 93 ? 2.699 -1.631 5.429 1.00 98.44 93 CYS A C 1
ATOM 705 O O . CYS A 1 93 ? 2.430 -1.596 6.627 1.00 98.44 93 CYS A O 1
ATOM 707 N N . LEU A 1 94 ? 1.856 -1.177 4.496 1.00 98.81 94 LEU A N 1
ATOM 708 C CA . LEU A 1 94 ? 0.523 -0.670 4.817 1.00 98.81 94 LEU A CA 1
ATOM 709 C C . LEU A 1 94 ? -0.373 -1.762 5.404 1.00 98.81 94 LEU A C 1
ATOM 711 O O . LEU A 1 94 ? -0.979 -1.527 6.442 1.00 98.81 94 LEU A O 1
ATOM 715 N N . GLU A 1 95 ? -0.410 -2.950 4.800 1.00 98.62 95 GLU A N 1
ATOM 716 C CA . GLU A 1 95 ? -1.163 -4.102 5.317 1.00 98.62 95 GLU A CA 1
ATOM 717 C C . GLU A 1 95 ? -0.723 -4.461 6.746 1.00 98.62 95 GLU A C 1
ATOM 719 O O . GLU A 1 95 ? -1.554 -4.600 7.642 1.00 98.62 95 GLU A O 1
ATOM 724 N N . SER A 1 96 ? 0.591 -4.524 6.988 1.00 98.62 96 SER A N 1
ATOM 725 C CA . SER A 1 96 ? 1.156 -4.762 8.322 1.00 98.62 96 SER A CA 1
ATOM 726 C C . SER A 1 96 ? 0.786 -3.653 9.313 1.00 98.62 96 SER A C 1
ATOM 728 O O . SER A 1 96 ? 0.353 -3.930 10.431 1.00 98.62 96 SER A O 1
ATOM 730 N N . ARG A 1 97 ? 0.890 -2.382 8.902 1.00 98.62 97 ARG A N 1
A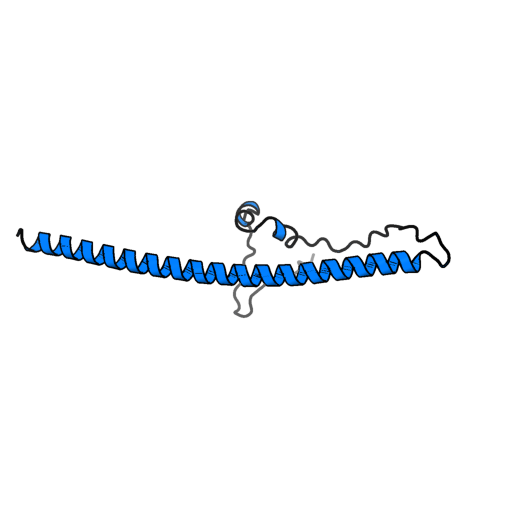TOM 731 C CA . ARG A 1 97 ? 0.525 -1.235 9.742 1.00 98.62 97 ARG A CA 1
ATOM 732 C C . ARG A 1 97 ? -0.958 -1.253 10.105 1.00 98.62 97 ARG A C 1
ATOM 734 O O . ARG A 1 97 ? -1.285 -0.972 11.253 1.00 98.62 97 ARG A O 1
ATOM 741 N N . VAL A 1 98 ? -1.835 -1.589 9.161 1.00 98.81 98 VAL A N 1
ATOM 742 C CA . VAL A 1 98 ? -3.273 -1.746 9.415 1.00 98.81 98 VAL A CA 1
ATOM 743 C C . VAL A 1 98 ? -3.505 -2.847 10.448 1.00 98.81 98 VAL A C 1
ATOM 745 O O . VAL A 1 98 ? -4.152 -2.581 11.454 1.00 98.81 98 VAL A O 1
ATOM 748 N N . ALA A 1 99 ? -2.896 -4.024 10.284 1.00 98.69 99 ALA A N 1
ATOM 749 C CA . ALA A 1 99 ? -3.044 -5.126 11.237 1.00 98.69 99 ALA A CA 1
ATOM 750 C C . ALA A 1 99 ? -2.570 -4.761 12.658 1.00 98.69 99 ALA A C 1
ATOM 752 O O . ALA A 1 99 ? -3.237 -5.076 13.645 1.00 98.69 99 ALA A O 1
ATOM 753 N N . VAL A 1 100 ? -1.438 -4.057 12.782 1.00 98.69 100 VAL A N 1
ATOM 754 C CA . VAL A 1 100 ? -0.948 -3.561 14.080 1.00 98.69 100 VAL A CA 1
ATOM 755 C C . VAL A 1 100 ? -1.950 -2.593 14.706 1.00 98.69 100 VAL A C 1
ATOM 757 O O . VAL A 1 100 ? -2.291 -2.751 15.877 1.00 98.69 100 VAL A O 1
ATOM 760 N N . LEU A 1 101 ? -2.450 -1.624 13.935 1.00 98.75 101 LEU A N 1
ATOM 761 C CA . LEU A 1 101 ? -3.417 -0.638 14.423 1.00 98.75 101 LEU A CA 1
ATOM 762 C C . LEU A 1 101 ? -4.751 -1.282 14.818 1.00 98.75 101 LEU A C 1
ATOM 764 O O . LEU A 1 101 ? -5.352 -0.891 15.814 1.00 98.75 101 LEU A O 1
ATOM 768 N N . GLU A 1 102 ? -5.214 -2.287 14.079 1.00 98.69 102 GLU A N 1
ATOM 769 C CA . GLU A 1 102 ? -6.412 -3.052 14.426 1.00 98.69 102 GLU A CA 1
ATOM 770 C C . GLU A 1 102 ? -6.239 -3.819 15.739 1.00 98.69 102 GLU A C 1
ATOM 772 O O . GLU A 1 102 ? -7.133 -3.796 16.585 1.00 98.69 102 GLU A O 1
ATOM 777 N N . ASN A 1 103 ? -5.086 -4.460 15.942 1.00 98.62 103 ASN A N 1
ATOM 778 C CA . ASN A 1 103 ? -4.785 -5.162 17.189 1.00 98.62 103 ASN A CA 1
ATOM 779 C C . ASN A 1 103 ? -4.668 -4.195 18.374 1.00 98.62 103 ASN A C 1
ATOM 781 O O . ASN A 1 103 ? -5.229 -4.466 19.434 1.00 98.62 103 ASN A O 1
ATOM 785 N N . GLN A 1 104 ? -4.006 -3.050 18.187 1.00 98.56 104 GLN A N 1
ATOM 786 C CA . GLN A 1 104 ? -3.928 -1.999 19.205 1.00 98.56 104 GLN A CA 1
ATOM 787 C C . GLN A 1 104 ? -5.319 -1.464 19.567 1.00 98.56 104 GLN A C 1
ATOM 789 O O . GLN A 1 104 ? -5.644 -1.358 20.745 1.00 98.56 104 GLN A O 1
ATOM 794 N N . ASN A 1 105 ? -6.172 -1.192 18.575 1.00 98.44 105 ASN A N 1
ATOM 795 C CA . ASN A 1 105 ? -7.543 -0.741 18.822 1.00 98.44 105 ASN A CA 1
ATOM 796 C C . ASN A 1 105 ? -8.362 -1.772 19.604 1.00 98.44 105 ASN A C 1
ATOM 798 O O . ASN A 1 105 ? -9.091 -1.399 20.520 1.00 98.44 105 ASN A O 1
ATOM 802 N N . LYS A 1 106 ? -8.239 -3.064 19.275 1.00 98.62 106 LYS A N 1
ATOM 803 C CA . LYS A 1 106 ? -8.926 -4.135 20.013 1.00 98.62 106 LYS A CA 1
ATOM 804 C C . LYS A 1 106 ? -8.492 -4.176 21.479 1.00 98.62 106 LYS A C 1
ATOM 806 O O . LYS A 1 106 ? -9.359 -4.145 22.346 1.00 98.62 106 LYS A O 1
ATOM 811 N N . ALA A 1 107 ? -7.184 -4.161 21.743 1.00 98.38 107 ALA A N 1
ATOM 812 C CA . ALA A 1 107 ? -6.647 -4.163 23.104 1.00 98.38 107 ALA A CA 1
ATOM 813 C C . ALA A 1 107 ? -7.147 -2.956 23.918 1.00 98.38 107 ALA A C 1
ATOM 815 O O . ALA A 1 107 ? -7.679 -3.123 25.012 1.00 98.38 107 ALA A O 1
ATOM 816 N N . LEU A 1 108 ? -7.092 -1.749 23.345 1.00 98.50 108 LEU A N 1
ATOM 817 C CA . LEU A 1 108 ? -7.586 -0.536 24.008 1.00 98.50 108 LEU A CA 1
ATOM 818 C C . LEU A 1 108 ? -9.093 -0.597 24.300 1.00 98.50 108 LEU A C 1
ATOM 820 O O . LEU A 1 108 ? -9.543 -0.152 25.354 1.00 98.50 108 LEU A O 1
ATOM 824 N N . ILE A 1 109 ? -9.894 -1.157 23.389 1.00 98.00 109 ILE A N 1
ATOM 825 C CA . ILE A 1 109 ? -11.333 -1.347 23.617 1.00 98.00 109 ILE A CA 1
ATOM 826 C C . ILE A 1 109 ? -11.580 -2.311 24.785 1.00 98.00 109 ILE A C 1
ATOM 828 O O . ILE A 1 109 ? -12.475 -2.066 25.594 1.00 98.00 109 ILE A O 1
ATOM 832 N N . GLU A 1 110 ? -10.822 -3.402 24.880 1.00 97.94 110 GLU A N 1
ATOM 833 C CA . GLU A 1 110 ? -10.935 -4.377 25.971 1.00 97.94 110 GLU A CA 1
ATOM 834 C C . GLU A 1 110 ? -10.522 -3.784 27.321 1.00 97.94 110 GLU A C 1
ATOM 836 O O . GLU A 1 110 ? -11.242 -3.944 28.311 1.00 97.94 110 GLU A O 1
ATOM 841 N N . GLU A 1 111 ? -9.429 -3.022 27.357 1.00 97.19 111 GLU A N 1
ATOM 842 C CA . GLU A 1 111 ? -9.002 -2.282 28.547 1.00 97.19 111 GLU A CA 1
ATOM 843 C C . GLU A 1 111 ? -10.090 -1.304 29.005 1.00 97.19 111 GLU A C 1
ATOM 845 O O . GLU A 1 111 ? -10.501 -1.318 30.166 1.00 97.19 111 GLU A O 1
ATOM 850 N N . LEU A 1 112 ? -10.639 -0.508 28.081 1.00 97.12 112 LEU A N 1
ATOM 851 C CA . LEU A 1 112 ? -11.715 0.436 28.385 1.00 97.12 112 LEU A CA 1
ATOM 852 C C . LEU A 1 112 ? -12.975 -0.253 28.915 1.00 97.12 112 LEU A C 1
ATOM 854 O O . LEU A 1 112 ? -13.620 0.277 29.822 1.00 97.12 112 LEU A O 1
ATOM 858 N N . LYS A 1 113 ? -13.347 -1.412 28.363 1.00 96.06 113 LYS A N 1
ATOM 859 C CA . LYS A 1 113 ? -14.481 -2.204 28.863 1.00 96.06 113 LYS A CA 1
ATOM 860 C C . LYS A 1 113 ? -14.221 -2.691 30.284 1.00 96.06 113 LYS A C 1
ATOM 862 O O . LYS A 1 113 ? -15.055 -2.463 31.155 1.00 96.06 113 LYS A O 1
ATOM 867 N N . THR A 1 114 ? -13.045 -3.267 30.523 1.00 94.50 114 THR A N 1
ATOM 868 C CA . THR A 1 114 ? -12.641 -3.786 31.836 1.00 94.50 114 THR A CA 1
ATOM 869 C C . THR A 1 114 ? -12.666 -2.682 32.890 1.00 94.50 114 THR A C 1
ATOM 871 O O . THR A 1 114 ? -13.251 -2.850 33.959 1.00 94.50 114 THR A O 1
ATOM 874 N N . LEU A 1 115 ? -12.101 -1.510 32.579 1.00 94.81 115 LEU A N 1
ATOM 875 C CA . LEU A 1 115 ? -12.129 -0.362 33.483 1.00 94.81 115 LEU A CA 1
ATOM 876 C C . LEU A 1 115 ? -13.567 0.084 33.778 1.00 94.81 115 LEU A C 1
ATOM 878 O O . LEU A 1 115 ? -13.925 0.242 34.944 1.00 94.81 115 LEU A O 1
ATOM 882 N N . LYS A 1 116 ? -14.413 0.250 32.752 1.00 93.50 116 LYS A N 1
ATOM 883 C CA . LYS A 1 116 ? -15.821 0.647 32.936 1.00 93.50 116 LYS A CA 1
ATOM 884 C C . LYS A 1 116 ? -16.595 -0.340 33.808 1.00 93.50 116 LYS A C 1
ATOM 886 O O . LYS A 1 116 ? -17.365 0.090 34.663 1.00 93.50 116 LYS A O 1
ATOM 891 N N . GLU A 1 117 ? -16.381 -1.640 33.625 1.00 91.81 117 GLU A N 1
ATOM 892 C CA . GLU A 1 117 ? -17.010 -2.676 34.449 1.00 91.81 117 GLU A CA 1
ATOM 893 C C . GLU A 1 117 ? -16.578 -2.590 35.917 1.00 91.81 117 GLU A C 1
ATOM 895 O O . GLU A 1 117 ? -17.424 -2.697 36.806 1.00 91.81 117 GLU A O 1
ATOM 900 N N . LEU A 1 118 ? -15.292 -2.343 36.187 1.00 89.94 118 LEU A N 1
ATOM 901 C CA . LEU A 1 118 ? -14.780 -2.180 37.550 1.00 89.94 118 LEU A CA 1
ATOM 902 C C . LEU A 1 118 ? -15.375 -0.953 38.252 1.00 89.94 118 LEU A C 1
ATOM 904 O O . LEU A 1 118 ? -15.786 -1.055 39.409 1.00 89.94 118 LEU A O 1
ATOM 908 N N . TYR A 1 119 ? -15.454 0.189 37.562 1.00 86.44 119 TYR A N 1
ATOM 909 C CA . TYR A 1 119 ? -16.056 1.403 38.123 1.00 86.44 119 TYR A CA 1
ATOM 910 C C . TYR A 1 119 ? -17.565 1.239 38.352 1.00 86.44 119 TYR A C 1
ATOM 912 O O . TYR A 1 119 ? -18.051 1.528 39.441 1.00 86.44 119 TYR A O 1
ATOM 920 N N . CYS A 1 120 ? -18.295 0.669 37.390 1.00 74.44 120 CYS A N 1
ATOM 921 C CA . CYS A 1 120 ? -19.739 0.457 37.516 1.00 74.44 120 CYS A CA 1
ATOM 922 C C . CYS A 1 120 ? -20.100 -0.587 38.594 1.00 74.44 120 CYS A C 1
ATOM 924 O O . CYS A 1 120 ? -21.191 -0.553 39.162 1.00 74.44 120 CYS A O 1
ATOM 926 N N . ARG A 1 121 ? -19.194 -1.527 38.901 1.00 72.62 121 ARG A N 1
ATOM 927 C CA . ARG A 1 121 ? -19.372 -2.482 40.003 1.00 72.62 121 ARG A CA 1
ATOM 928 C C . ARG A 1 121 ? -19.141 -1.832 41.373 1.00 72.62 121 ARG A C 1
ATOM 930 O O . ARG A 1 121 ? -19.883 -2.164 42.287 1.00 72.62 121 ARG A O 1
ATOM 937 N N . LYS A 1 122 ? -18.187 -0.898 41.500 1.00 63.06 122 LYS A N 1
ATOM 938 C CA . LYS A 1 122 ? -17.963 -0.126 42.739 1.00 63.06 122 LYS A CA 1
ATOM 939 C C . LYS A 1 122 ? -19.142 0.789 43.081 1.00 63.06 122 LYS A C 1
ATOM 941 O O . LYS A 1 122 ? -19.604 0.785 44.213 1.00 63.06 122 LYS A O 1
ATOM 946 N N . GLU A 1 123 ? -19.707 1.482 42.092 1.00 61.03 123 GLU A N 1
ATOM 947 C CA . GLU A 1 123 ? -20.873 2.360 42.307 1.00 61.03 123 GLU A CA 1
ATOM 948 C C . GLU A 1 123 ? -22.116 1.611 42.827 1.00 61.03 123 GLU A C 1
ATOM 950 O O . GLU A 1 123 ? -22.931 2.189 43.538 1.00 61.03 123 GLU A O 1
ATOM 955 N N . LYS A 1 124 ? -22.257 0.313 42.518 1.00 58.62 124 LYS A N 1
ATOM 956 C CA . LYS A 1 124 ? -23.376 -0.530 42.982 1.00 58.62 124 LYS A CA 1
ATOM 957 C C . LYS A 1 124 ? -23.155 -1.174 44.350 1.00 58.62 124 LYS A C 1
ATOM 959 O O . LYS A 1 124 ? -24.104 -1.714 44.903 1.00 58.62 124 LYS A O 1
ATOM 964 N N . THR A 1 125 ? -21.923 -1.200 44.853 1.00 55.16 125 THR A N 1
ATOM 965 C CA . THR A 1 125 ? -21.604 -1.769 46.173 1.00 55.16 125 THR A CA 1
ATOM 966 C C . THR A 1 125 ? -21.555 -0.719 47.278 1.00 55.16 125 THR A C 1
ATOM 968 O O . THR A 1 125 ? -21.639 -1.090 48.443 1.00 55.16 125 THR A O 1
ATOM 971 N N . ASP A 1 126 ? -21.448 0.563 46.918 1.00 52.78 126 ASP A N 1
ATOM 972 C CA . ASP A 1 126 ? -21.361 1.692 47.855 1.00 52.78 126 ASP A CA 1
ATOM 973 C C . ASP A 1 126 ? -22.709 2.441 48.045 1.00 52.78 126 ASP A C 1
ATOM 975 O O . ASP A 1 126 ? -22.728 3.541 48.598 1.00 52.78 126 ASP A O 1
ATOM 979 N N . THR A 1 127 ? -23.835 1.860 47.601 1.00 46.62 127 THR A N 1
ATOM 980 C CA . THR A 1 127 ? -25.217 2.340 47.853 1.00 46.62 127 THR A CA 1
ATOM 981 C C . THR A 1 127 ? -26.039 1.287 48.579 1.00 46.62 127 THR A C 1
ATOM 983 O O . THR A 1 127 ? -26.874 1.693 49.417 1.00 46.62 127 THR A O 1
#

Foldseek 3Di:
DDDDDDDFDADPVRHGDDPPPDDDPVVVPPPDPPVCPPPPDDDDPPPPPPPPPPDDDDDDVVVVVVVVVVVVVVVVVVVVVVVVVVVVVVVVVVVVVVVVVVVVVVVVVVVVVVVVVVVVVVVVVVD

Radius of gyration: 31.18 Å; chains: 1; bounding box: 62×44×89 Å

pLDDT: mean 73.03, std 22.02, range [38.66, 98.81]

Secondary structure (DSSP, 8-state):
------PPPB-TTS-B----TT--TTTTTSSS-GGGTTSS-----------------TTTHHHHHHHHHHHHHHHHHHHHHHHHHHHHHHHHHHHHHHHHHHHHHHHHHHHHHHHHHHHHHHHHH--